Protein AF-A0A846DKB1-F1 (afdb_monomer)

Secondary structure (DSSP, 8-state):
-PPPHHHHHHHTSTTHHHHHHHHHHHHHT-S---HHHHHHHHHHHHHHTT--HHHHHHHHHHHHHSSSSSS-HHHHHHHHHHTTHHHHHHHHHHTT-

pLDD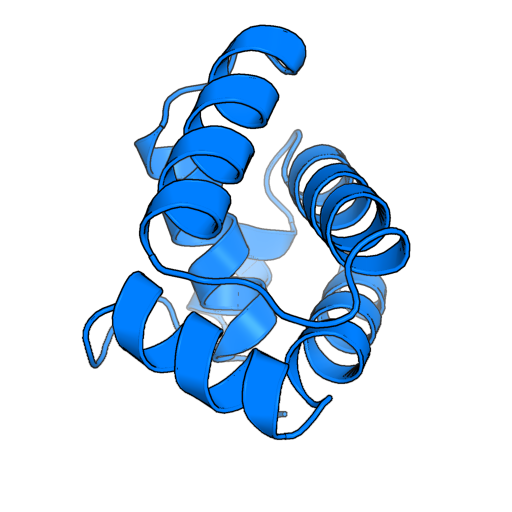T: mean 94.66, std 4.1, range [73.94, 97.75]

Sequence (97 aa):
IKFSDQAIAQLKQDGVSEIIKAIYQAIDNQPRVIEADAKEIIKQITKTQKVKKGLVMRSLRAGLMGELQGPDLIQSWLLLNQKGLDKIRLQQALTQI

Nearest PDB structures (foldseek):
  2cfo-assembly1_A  TM=9.429E-01  e=1.546E-06  Synechococcus elongatus
  7k86-assembly1_A  TM=8.505E-01  e=2.501E-03  Stenotrophomonas maltophilia K279a
  5h4v-assembly6_F  TM=8.691E-01  e=6.299E-03  Xanthomonas oryzae pv. oryzae KACC 10331
  8i9i-assembly1_B  TM=8.593E-01  e=2.272E-02  Escherichia coli
  8i9i-assembly1_A  TM=8.440E-01  e=3.091E-02  Escherichia coli

Solvent-accessible surface area (backbone atoms only — not comparable to full-atom values): 5465 Å² total; per-residue (Å²): 136,73,64,40,74,69,13,44,56,48,41,59,36,90,66,32,61,60,49,53,53,52,51,49,56,60,51,69,81,42,97,71,65,51,74,68,53,55,54,48,53,53,52,51,50,25,60,75,72,71,49,58,59,68,56,54,52,49,37,50,34,17,28,66,63,17,30,82,74,79,77,64,64,65,66,52,46,42,55,27,44,78,68,61,44,38,61,57,30,41,54,57,37,57,74,68,88

Mean predicted aligned error: 2.59 Å

Foldseek 3Di:
DAADPVLLVLLPDPCLLVLLVQLLVLLVPPLADDLVSVVVSLVVSCVVSVHDSVSSQQSLCCQQPSDSDDDDSSVSCRVCSVVVNSNVSSVVSSVSD

Structure (mmCIF, N/CA/C/O backbone):
data_AF-A0A846DKB1-F1
#
_entry.id   AF-A0A846DKB1-F1
#
lo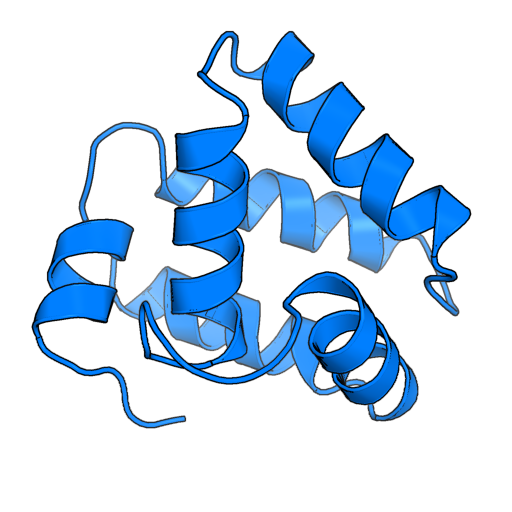op_
_atom_site.group_PDB
_atom_site.id
_atom_site.type_symbol
_atom_site.label_atom_id
_atom_site.label_alt_id
_atom_site.label_comp_id
_atom_site.label_asym_id
_atom_site.label_entity_id
_atom_site.label_seq_id
_atom_site.pdbx_PDB_ins_code
_atom_site.Cartn_x
_atom_site.Cartn_y
_atom_site.Cartn_z
_atom_site.occupancy
_atom_site.B_iso_or_equiv
_atom_site.auth_seq_id
_atom_site.auth_comp_id
_atom_site.auth_asym_id
_atom_site.auth_atom_id
_atom_site.pdbx_PDB_model_num
ATOM 1 N N . ILE A 1 1 ? -2.217 -12.860 4.765 1.00 90.25 1 ILE A N 1
ATOM 2 C CA . ILE A 1 1 ? -1.174 -12.393 5.715 1.00 90.25 1 ILE A CA 1
ATOM 3 C C . ILE A 1 1 ? -1.833 -12.092 7.056 1.00 90.25 1 ILE A C 1
ATOM 5 O O . ILE A 1 1 ? -3.039 -11.877 7.062 1.00 90.25 1 ILE A O 1
ATOM 9 N N . LYS A 1 2 ? -1.091 -12.115 8.170 1.00 94.31 2 LYS A N 1
ATOM 10 C CA . LYS A 1 2 ? -1.605 -11.640 9.464 1.00 94.31 2 LYS A CA 1
ATOM 11 C C . LYS A 1 2 ? -1.383 -10.128 9.548 1.00 94.31 2 LYS A C 1
ATOM 13 O O . LYS A 1 2 ? -0.308 -9.675 9.169 1.00 94.31 2 LYS A O 1
ATOM 18 N N . PHE A 1 3 ? -2.383 -9.385 10.011 1.00 97.12 3 PHE A N 1
ATOM 19 C CA . PHE 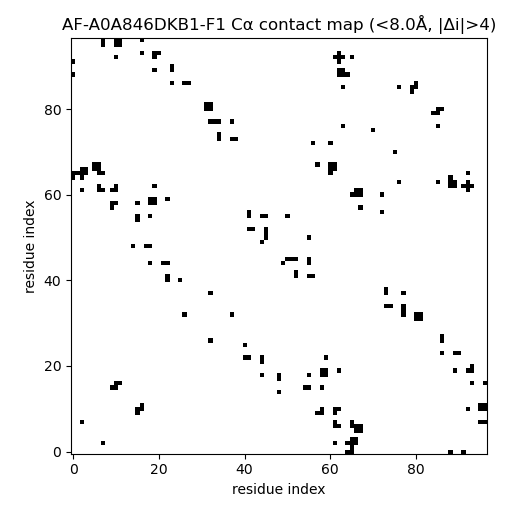A 1 3 ? -2.277 -7.947 10.261 1.00 97.12 3 PHE A CA 1
ATOM 20 C C . PHE A 1 3 ? -2.108 -7.712 11.762 1.00 97.12 3 PHE A C 1
ATOM 22 O O . PHE A 1 3 ? -2.828 -8.324 12.554 1.00 97.12 3 PHE A O 1
ATOM 29 N N . SER A 1 4 ? -1.170 -6.853 12.156 1.00 97.75 4 SER A N 1
ATOM 30 C CA . SER A 1 4 ? -1.115 -6.346 13.526 1.00 97.75 4 SER A CA 1
ATOM 31 C C . SER A 1 4 ? -2.221 -5.336 13.790 1.00 97.75 4 SER A C 1
ATOM 33 O O . SER A 1 4 ? -2.766 -4.724 12.867 1.00 97.75 4 SER A O 1
ATOM 35 N N . ASP A 1 5 ? -2.499 -5.092 15.068 1.00 97.12 5 ASP A N 1
ATOM 36 C CA . ASP A 1 5 ? -3.482 -4.092 15.489 1.00 97.12 5 ASP A CA 1
ATOM 37 C C . ASP A 1 5 ? -3.135 -2.697 14.954 1.00 97.12 5 ASP A C 1
ATOM 39 O O . ASP A 1 5 ? -4.015 -1.947 14.538 1.00 97.12 5 ASP A O 1
ATOM 43 N N . GLN A 1 6 ? -1.842 -2.366 14.874 1.00 97.19 6 GLN A N 1
ATOM 44 C CA . GLN A 1 6 ? -1.377 -1.103 14.298 1.00 97.19 6 GLN A CA 1
ATOM 45 C C . GLN A 1 6 ? -1.638 -1.017 12.790 1.00 97.19 6 GLN A C 1
ATOM 47 O O . GLN A 1 6 ? -2.008 0.047 12.289 1.00 97.19 6 GLN A O 1
ATOM 52 N N . ALA A 1 7 ? -1.459 -2.119 12.057 1.00 97.31 7 ALA A N 1
ATOM 53 C CA . ALA A 1 7 ? -1.775 -2.167 10.636 1.00 97.31 7 ALA A CA 1
ATOM 54 C C . ALA A 1 7 ? -3.286 -2.068 10.395 1.00 97.31 7 ALA A C 1
ATOM 56 O O . ALA A 1 7 ? -3.700 -1.286 9.544 1.00 97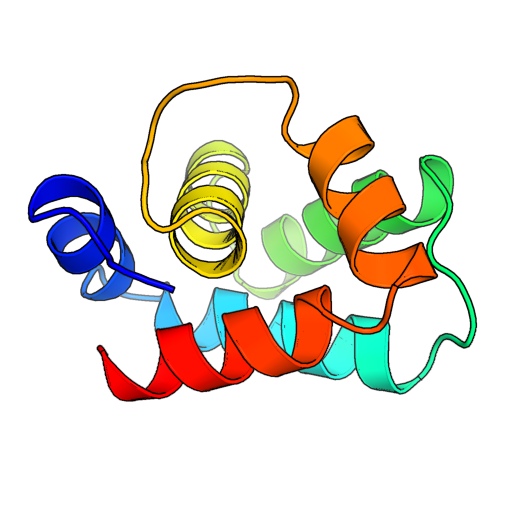.31 7 ALA A O 1
ATOM 57 N N . ILE A 1 8 ? -4.110 -2.776 11.173 1.00 97.31 8 ILE A N 1
ATOM 58 C CA . ILE A 1 8 ? -5.577 -2.675 11.090 1.00 97.31 8 ILE A CA 1
ATOM 59 C C . ILE A 1 8 ? -6.033 -1.248 11.408 1.00 97.31 8 ILE A C 1
ATOM 61 O O . ILE A 1 8 ? -6.824 -0.676 10.662 1.00 97.31 8 ILE A O 1
ATOM 65 N N . ALA A 1 9 ? -5.495 -0.638 12.467 1.00 97.38 9 ALA A N 1
ATOM 66 C CA . ALA A 1 9 ? -5.798 0.745 12.819 1.00 97.38 9 ALA A CA 1
ATOM 67 C C . ALA A 1 9 ? -5.424 1.720 11.692 1.00 97.38 9 ALA A C 1
ATOM 69 O O . ALA A 1 9 ? -6.163 2.664 11.436 1.00 97.38 9 ALA A O 1
ATOM 70 N N . GLN A 1 10 ? -4.309 1.485 10.988 1.00 97.25 10 GLN A N 1
ATOM 71 C CA . GLN A 1 10 ? -3.938 2.269 9.810 1.00 97.25 10 GLN A CA 1
ATOM 72 C C . GLN A 1 10 ? -4.903 2.049 8.641 1.00 97.25 10 GLN A C 1
ATOM 74 O O . GLN A 1 10 ? -5.258 3.018 7.980 1.00 97.25 10 GLN A O 1
ATOM 79 N N . LEU A 1 11 ? -5.304 0.803 8.372 1.00 96.88 11 LEU A N 1
ATOM 80 C CA . LEU A 1 11 ? -6.200 0.452 7.265 1.00 96.88 11 LEU A CA 1
ATOM 81 C C . LEU A 1 11 ? -7.599 1.063 7.424 1.00 96.88 11 LEU A C 1
ATOM 83 O O . LEU A 1 11 ? -8.219 1.417 6.428 1.00 96.88 11 LEU A O 1
ATOM 87 N N . LYS A 1 12 ? -8.051 1.255 8.667 1.00 96.38 12 LYS A N 1
ATOM 88 C CA . LYS A 1 12 ? -9.347 1.860 9.010 1.00 96.38 12 LYS A CA 1
ATOM 89 C C . LYS A 1 12 ? -9.351 3.393 9.062 1.00 96.38 12 LYS A C 1
ATOM 91 O O . LYS A 1 12 ? -10.368 3.975 9.420 1.00 96.38 12 LYS A O 1
ATOM 96 N N . GLN A 1 13 ? -8.235 4.058 8.757 1.00 95.94 13 GLN A N 1
ATOM 97 C CA . GLN A 1 13 ? -8.215 5.523 8.693 1.00 95.94 13 GLN A CA 1
ATOM 98 C C . GLN A 1 13 ? -8.963 6.037 7.461 1.00 95.94 13 GLN A C 1
ATOM 100 O O . GLN A 1 13 ? -8.947 5.414 6.397 1.00 95.94 13 GLN A O 1
ATOM 105 N N . ASP A 1 14 ? -9.543 7.228 7.591 1.00 93.50 14 ASP A N 1
ATOM 106 C CA . ASP A 1 14 ? -10.255 7.886 6.499 1.00 93.50 14 ASP A CA 1
ATOM 107 C C . ASP A 1 14 ? -9.373 8.037 5.251 1.00 93.50 14 ASP A C 1
ATOM 109 O O . ASP A 1 14 ? -8.210 8.454 5.309 1.00 93.50 14 ASP A O 1
ATOM 113 N N . GLY A 1 15 ? -9.935 7.669 4.098 1.00 92.19 15 GLY A N 1
ATOM 114 C CA . GLY A 1 15 ? -9.266 7.713 2.797 1.00 92.19 15 GLY A CA 1
ATOM 115 C C . GLY A 1 15 ? -8.281 6.571 2.528 1.00 92.19 15 GLY A C 1
ATOM 116 O O . GLY A 1 15 ? -7.780 6.463 1.408 1.00 92.19 15 GLY A O 1
ATOM 117 N N . VAL A 1 16 ? -8.003 5.684 3.493 1.00 96.12 16 VAL A N 1
ATOM 118 C CA . VAL A 1 16 ? -7.067 4.566 3.282 1.00 96.12 16 VAL A CA 1
ATOM 119 C C . VAL A 1 16 ? -7.644 3.492 2.366 1.00 96.12 16 VAL A C 1
ATOM 121 O O . VAL A 1 16 ? -6.926 3.021 1.483 1.00 96.12 16 VAL A O 1
ATOM 124 N N . SER A 1 17 ? -8.936 3.172 2.480 1.00 96.00 17 SER A N 1
ATOM 125 C CA . SER A 1 17 ? -9.618 2.292 1.516 1.00 96.00 17 SER A CA 1
ATOM 126 C C . SER A 1 17 ? -9.414 2.780 0.077 1.00 96.00 17 SER A C 1
ATOM 128 O O . SER A 1 17 ? -9.052 2.003 -0.809 1.00 96.00 17 SER A O 1
ATOM 130 N N . GLU A 1 18 ? -9.543 4.086 -0.152 1.00 96.44 18 GLU A N 1
ATOM 131 C CA . GLU A 1 18 ? -9.488 4.677 -1.492 1.00 96.44 18 GLU A CA 1
ATOM 132 C C . GLU A 1 18 ? -8.055 4.687 -2.032 1.00 96.44 18 GLU A C 1
ATOM 134 O O . GLU A 1 18 ? -7.832 4.478 -3.227 1.00 96.44 18 GLU A O 1
ATOM 139 N N . ILE A 1 19 ? -7.069 4.845 -1.146 1.00 97.38 19 ILE A N 1
ATOM 140 C CA . ILE A 1 19 ? -5.652 4.669 -1.471 1.00 97.38 19 ILE A CA 1
ATOM 141 C C . ILE A 1 19 ? -5.370 3.219 -1.881 1.00 97.38 19 ILE A C 1
ATOM 143 O O . ILE A 1 19 ? -4.775 3.001 -2.935 1.00 97.38 19 ILE A O 1
ATOM 147 N N . ILE A 1 20 ? -5.786 2.226 -1.087 1.00 97.12 20 ILE A N 1
ATOM 148 C CA . ILE A 1 20 ? -5.510 0.809 -1.375 1.00 97.12 20 ILE A CA 1
ATOM 149 C C . ILE A 1 20 ? -6.180 0.379 -2.685 1.00 97.12 20 ILE A C 1
ATOM 151 O O . ILE A 1 20 ? -5.528 -0.259 -3.512 1.00 97.12 20 ILE A O 1
ATOM 155 N N . LYS A 1 21 ? -7.435 0.786 -2.921 1.00 96.38 21 LYS A N 1
ATOM 156 C CA . LYS A 1 21 ? -8.144 0.540 -4.189 1.00 96.38 21 LYS A CA 1
ATOM 157 C C . LYS A 1 21 ? -7.414 1.164 -5.378 1.00 96.38 21 LYS A C 1
ATOM 159 O O . LYS A 1 21 ? -7.226 0.491 -6.388 1.00 96.38 21 LYS A O 1
ATOM 164 N N . ALA A 1 22 ? -6.957 2.411 -5.252 1.00 96.00 22 ALA A N 1
ATOM 165 C CA . ALA A 1 22 ? -6.228 3.087 -6.323 1.00 96.00 22 ALA A CA 1
ATOM 166 C C . ALA A 1 22 ? -4.892 2.395 -6.645 1.00 96.00 22 ALA A C 1
ATOM 168 O O . ALA A 1 22 ? -4.543 2.252 -7.815 1.00 96.00 22 ALA A O 1
ATOM 169 N N . ILE A 1 23 ? -4.160 1.921 -5.629 1.00 95.44 23 ILE A N 1
ATOM 170 C CA . ILE A 1 23 ? -2.916 1.165 -5.844 1.00 95.44 23 ILE A CA 1
ATOM 171 C C . ILE A 1 23 ? -3.221 -0.172 -6.521 1.00 95.44 23 ILE A C 1
ATOM 173 O O . ILE A 1 23 ? -2.554 -0.513 -7.493 1.00 95.44 23 ILE A O 1
ATOM 177 N N . TYR A 1 24 ? -4.239 -0.896 -6.043 1.00 94.62 24 TYR A N 1
ATOM 178 C CA . TYR A 1 24 ? -4.675 -2.164 -6.629 1.00 94.62 24 TYR A CA 1
ATOM 179 C C . TYR A 1 24 ? -5.014 -2.012 -8.120 1.00 94.62 24 TYR A C 1
ATOM 181 O O . TYR A 1 24 ? -4.538 -2.786 -8.943 1.00 94.62 24 TYR A O 1
ATOM 189 N N . GLN A 1 25 ? -5.764 -0.971 -8.488 1.00 93.31 25 GLN A N 1
ATOM 190 C CA . GLN A 1 25 ? -6.094 -0.677 -9.886 1.00 93.31 25 GLN A CA 1
ATOM 191 C C . GLN A 1 25 ? -4.866 -0.279 -10.717 1.00 93.31 25 GLN A C 1
ATOM 193 O O . GLN A 1 25 ? -4.755 -0.668 -11.879 1.00 93.31 25 GLN A O 1
ATOM 198 N N . ALA A 1 26 ? -3.928 0.477 -10.138 1.00 92.12 26 ALA A N 1
ATOM 199 C CA . ALA A 1 26 ? -2.712 0.890 -10.835 1.00 92.12 26 ALA A CA 1
ATOM 200 C C . ALA A 1 26 ? -1.819 -0.306 -11.205 1.00 92.12 26 ALA A C 1
ATOM 202 O O . ALA A 1 26 ? -1.289 -0.350 -12.314 1.00 92.12 26 ALA A O 1
ATOM 203 N N . ILE A 1 27 ? -1.690 -1.289 -10.307 1.00 90.12 27 ILE A N 1
ATOM 204 C CA . ILE A 1 27 ? -0.922 -2.514 -10.580 1.00 90.12 27 ILE A CA 1
ATOM 205 C C . ILE A 1 27 ? -1.689 -3.525 -11.427 1.00 90.12 27 ILE A C 1
ATOM 207 O O . ILE A 1 27 ? -1.072 -4.421 -11.998 1.00 90.12 27 ILE A O 1
ATOM 211 N N . ASP A 1 28 ? -3.020 -3.426 -11.512 1.00 83.88 28 ASP A N 1
ATOM 212 C CA . ASP A 1 28 ? -3.789 -4.394 -12.291 1.00 83.88 28 ASP A CA 1
ATOM 213 C C . ASP A 1 28 ? -3.446 -4.332 -13.781 1.00 83.88 28 ASP A C 1
ATOM 215 O O . ASP A 1 28 ? -3.310 -5.360 -14.441 1.00 83.88 28 ASP A O 1
ATOM 219 N N . ASN A 1 29 ? -3.152 -3.120 -14.249 1.00 77.06 29 ASN A N 1
ATOM 220 C CA . ASN A 1 29 ? -2.807 -2.807 -15.630 1.00 77.06 29 ASN A CA 1
ATOM 221 C C . ASN A 1 29 ? -1.315 -2.984 -15.968 1.00 77.06 29 ASN A C 1
ATOM 223 O O . ASN A 1 29 ? -0.906 -2.645 -17.078 1.00 77.06 29 ASN A O 1
ATOM 227 N N . GLN A 1 30 ? -0.482 -3.468 -15.037 1.00 76.81 30 GLN A N 1
ATOM 228 C CA . GLN A 1 30 ? 0.967 -3.570 -15.237 1.00 76.81 30 GLN A CA 1
ATOM 229 C C . GLN A 1 30 ? 1.476 -5.002 -15.004 1.00 76.81 30 GLN A C 1
ATOM 231 O O . GLN A 1 30 ? 1.316 -5.536 -13.906 1.00 76.81 30 GLN A O 1
ATOM 236 N N . PRO A 1 31 ? 2.142 -5.632 -15.994 1.00 73.94 31 PRO A N 1
ATOM 237 C CA . PRO A 1 31 ? 2.668 -6.991 -15.845 1.00 73.94 31 PRO A CA 1
ATOM 238 C C . PRO A 1 31 ? 3.849 -7.069 -14.868 1.00 73.94 31 PRO A C 1
ATOM 240 O O . PRO A 1 31 ? 4.115 -8.129 -14.306 1.00 73.94 31 PRO A O 1
ATOM 243 N N . ARG A 1 32 ? 4.568 -5.959 -14.667 1.00 88.12 32 ARG A N 1
ATOM 244 C CA . ARG A 1 32 ? 5.673 -5.846 -13.716 1.00 88.12 32 ARG A CA 1
ATOM 245 C C . ARG A 1 32 ? 5.809 -4.402 -13.258 1.00 88.12 32 ARG A C 1
ATOM 247 O O . ARG A 1 32 ? 5.845 -3.507 -14.091 1.00 88.12 32 ARG A O 1
ATOM 254 N N . VAL A 1 33 ? 5.953 -4.213 -11.955 1.00 91.19 33 VAL A N 1
ATOM 255 C CA . VAL A 1 33 ? 6.265 -2.925 -11.334 1.00 91.19 33 VAL A CA 1
ATOM 256 C C . VAL A 1 33 ? 7.776 -2.857 -11.129 1.00 91.19 33 VAL A C 1
ATOM 258 O O . VAL A 1 33 ? 8.351 -3.733 -10.474 1.00 91.19 33 VAL A O 1
ATOM 261 N N . ILE A 1 34 ? 8.434 -1.837 -11.685 1.00 94.31 34 ILE A N 1
ATOM 262 C CA . ILE A 1 34 ? 9.814 -1.468 -11.332 1.00 94.31 34 ILE A CA 1
ATOM 263 C C . ILE A 1 34 ? 9.830 -0.293 -10.346 1.00 94.31 34 ILE A C 1
ATOM 265 O O . ILE A 1 34 ? 8.807 0.320 -10.048 1.00 94.31 34 ILE A O 1
ATOM 269 N N . GLU A 1 35 ? 11.004 0.038 -9.805 1.00 95.25 35 GLU A N 1
ATOM 270 C CA . GLU A 1 35 ? 11.138 1.095 -8.793 1.00 95.25 35 GLU A CA 1
ATOM 271 C C . GLU A 1 35 ? 10.588 2.454 -9.262 1.00 95.25 35 GLU A C 1
ATOM 273 O O . GLU A 1 35 ? 9.970 3.178 -8.477 1.00 95.25 35 GLU A O 1
ATOM 278 N N . ALA A 1 36 ? 10.796 2.792 -10.538 1.00 95.12 36 ALA A N 1
ATOM 279 C CA . ALA A 1 36 ? 10.265 4.014 -11.132 1.00 95.12 36 ALA A CA 1
ATOM 280 C C . ALA A 1 36 ? 8.727 4.027 -11.116 1.00 95.12 36 ALA A C 1
ATOM 282 O O . ALA A 1 36 ? 8.138 5.016 -10.674 1.00 95.12 36 ALA A O 1
ATOM 283 N N . ASP A 1 37 ? 8.094 2.914 -11.494 1.00 94.00 37 ASP A N 1
ATOM 284 C CA . ASP A 1 37 ? 6.635 2.771 -11.492 1.00 94.00 37 ASP A CA 1
ATOM 285 C C . ASP A 1 37 ? 6.084 2.884 -10.075 1.00 94.00 37 ASP A C 1
ATOM 287 O O . ASP A 1 37 ? 5.174 3.666 -9.827 1.00 94.00 37 ASP A O 1
ATOM 291 N N . ALA A 1 38 ? 6.683 2.177 -9.112 1.00 95.31 38 ALA A N 1
ATOM 292 C CA . ALA A 1 38 ? 6.264 2.227 -7.714 1.00 95.31 38 ALA A CA 1
ATOM 293 C C . ALA A 1 38 ? 6.279 3.666 -7.165 1.00 95.31 38 ALA A C 1
ATOM 295 O O . ALA A 1 38 ? 5.324 4.114 -6.520 1.00 95.31 38 ALA A O 1
ATOM 296 N N . LYS A 1 39 ? 7.350 4.421 -7.446 1.00 96.00 39 LYS A N 1
ATOM 297 C CA . LYS A 1 39 ? 7.473 5.829 -7.039 1.00 96.00 39 LYS A CA 1
ATOM 298 C C . LYS A 1 39 ? 6.445 6.717 -7.736 1.00 96.00 39 LYS A C 1
ATOM 300 O O . LYS A 1 39 ? 5.871 7.592 -7.080 1.00 96.00 39 LYS A O 1
ATOM 305 N N . GLU A 1 40 ? 6.208 6.504 -9.027 1.00 95.88 40 GLU A N 1
ATOM 306 C CA . GLU A 1 40 ? 5.240 7.289 -9.788 1.00 95.88 40 GLU A CA 1
ATOM 307 C C . GLU A 1 40 ? 3.801 6.979 -9.357 1.00 95.88 40 GLU A C 1
ATOM 309 O O . GLU A 1 40 ? 3.046 7.915 -9.114 1.00 95.88 40 GLU A O 1
ATOM 314 N N . ILE A 1 41 ? 3.442 5.713 -9.123 1.00 95.50 41 ILE A N 1
ATOM 315 C CA . ILE A 1 41 ? 2.131 5.304 -8.592 1.00 95.50 41 ILE A CA 1
ATOM 316 C C . ILE A 1 41 ? 1.861 6.002 -7.256 1.00 95.50 41 ILE A C 1
ATOM 318 O O . ILE A 1 41 ? 0.826 6.649 -7.087 1.00 95.50 41 ILE A O 1
ATOM 322 N N . ILE A 1 42 ? 2.815 5.950 -6.318 1.00 96.62 42 ILE A N 1
ATOM 323 C CA . ILE A 1 42 ? 2.680 6.620 -5.016 1.00 96.62 42 ILE A CA 1
ATOM 324 C C . ILE A 1 42 ? 2.468 8.125 -5.204 1.00 96.62 42 ILE A C 1
ATOM 326 O O . ILE A 1 42 ? 1.607 8.720 -4.552 1.00 96.62 42 ILE A O 1
ATOM 330 N N . LYS A 1 43 ? 3.239 8.756 -6.092 1.00 97.00 43 LYS A N 1
ATOM 331 C CA . LYS A 1 43 ? 3.156 10.193 -6.374 1.00 97.00 43 LYS A CA 1
ATOM 332 C C . LYS A 1 43 ? 1.821 10.580 -7.012 1.00 97.00 43 LYS A C 1
ATOM 334 O O . LYS A 1 43 ? 1.228 11.567 -6.578 1.00 97.00 43 LYS A O 1
ATOM 339 N N . GLN A 1 44 ? 1.343 9.821 -7.993 1.00 96.12 44 GLN A N 1
ATOM 340 C CA . GLN A 1 44 ? 0.063 10.059 -8.658 1.00 96.12 44 GLN A CA 1
ATOM 341 C C . GLN A 1 44 ? -1.092 9.930 -7.670 1.00 96.12 44 GLN A C 1
ATOM 343 O O . GLN A 1 44 ? -1.876 10.861 -7.530 1.00 96.12 44 GLN A O 1
ATOM 348 N N . ILE A 1 45 ? -1.133 8.856 -6.881 1.00 96.00 45 ILE A N 1
ATOM 349 C CA . ILE A 1 45 ? -2.198 8.644 -5.891 1.00 96.00 45 ILE A CA 1
ATOM 350 C C . ILE A 1 45 ? -2.175 9.723 -4.808 1.00 96.00 45 ILE A C 1
ATOM 352 O O . ILE A 1 45 ? -3.228 10.238 -4.442 1.00 96.00 45 ILE A O 1
ATOM 356 N N . THR A 1 46 ? -0.986 10.134 -4.351 1.00 96.31 46 THR A N 1
ATOM 357 C CA . THR A 1 46 ? -0.835 11.258 -3.408 1.00 96.31 46 THR A CA 1
ATOM 358 C C . THR A 1 46 ? -1.498 12.530 -3.951 1.00 96.31 46 THR A C 1
ATOM 360 O O . THR A 1 46 ? -2.211 13.212 -3.217 1.00 96.31 46 THR A O 1
ATOM 363 N N . LYS A 1 47 ? -1.298 12.839 -5.240 1.00 96.12 47 LYS A N 1
ATOM 364 C CA . LYS A 1 47 ? -1.895 14.013 -5.895 1.00 96.12 47 LYS A CA 1
ATOM 365 C C . LYS A 1 47 ? -3.399 13.857 -6.108 1.00 96.12 47 LYS A C 1
ATOM 367 O O . LYS A 1 47 ? -4.149 14.750 -5.725 1.00 96.12 47 LYS A O 1
ATOM 372 N N . THR A 1 48 ? -3.832 12.739 -6.687 1.00 94.56 48 THR A N 1
ATOM 373 C CA . THR A 1 48 ? -5.236 12.485 -7.043 1.00 94.56 48 THR A CA 1
ATOM 374 C C . THR A 1 48 ? -6.131 12.451 -5.812 1.00 94.56 48 THR A C 1
ATOM 376 O O . THR A 1 48 ? -7.173 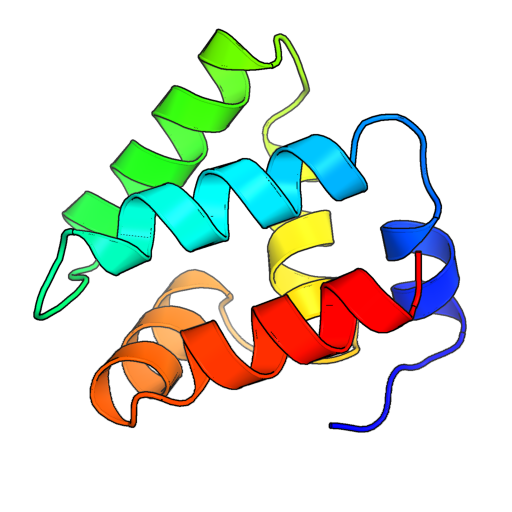13.098 -5.800 1.00 94.56 48 THR A O 1
ATOM 379 N N . GLN A 1 49 ? -5.692 11.773 -4.748 1.00 93.19 49 GLN A N 1
ATOM 380 C CA . GLN A 1 49 ? -6.438 11.690 -3.490 1.00 93.19 49 GLN A CA 1
ATOM 381 C C . GLN A 1 49 ? -6.245 12.929 -2.599 1.00 93.19 49 GLN A C 1
ATOM 383 O O . GLN A 1 49 ? -6.879 13.036 -1.556 1.00 93.19 49 GLN A O 1
ATOM 388 N N . LYS A 1 50 ? -5.374 13.875 -2.987 1.00 95.12 50 LYS A N 1
ATOM 389 C CA . LYS A 1 50 ? -5.043 15.089 -2.215 1.00 95.12 50 LYS A CA 1
ATOM 390 C C . LYS A 1 50 ? -4.626 14.791 -0.765 1.00 95.12 50 LYS A C 1
ATOM 392 O O . LYS A 1 50 ? -4.948 15.537 0.157 1.00 95.12 50 LYS A O 1
ATOM 397 N N . VAL A 1 51 ? -3.877 13.707 -0.564 1.00 95.19 51 VAL A N 1
ATOM 398 C CA . VAL A 1 51 ? -3.403 13.256 0.755 1.00 95.19 51 VAL A CA 1
ATOM 399 C C . VAL A 1 51 ? -1.896 13.449 0.910 1.00 95.19 51 VAL A C 1
ATOM 401 O O . VAL A 1 51 ? -1.173 13.720 -0.045 1.00 95.19 51 VAL A O 1
ATOM 404 N N . LYS A 1 52 ? -1.377 13.278 2.130 1.00 96.31 52 LYS A N 1
ATOM 405 C CA . LYS A 1 52 ? 0.072 13.292 2.379 1.00 96.31 52 LYS A CA 1
ATOM 406 C C . LYS A 1 52 ? 0.722 12.000 1.873 1.00 96.31 52 LYS A C 1
ATOM 408 O O . LYS A 1 52 ? 0.223 10.909 2.140 1.00 96.31 52 LYS A O 1
ATOM 413 N N . LYS A 1 53 ? 1.919 12.104 1.280 1.00 95.44 53 LYS A N 1
ATOM 414 C CA . LYS A 1 53 ? 2.719 10.943 0.832 1.00 95.44 53 LYS A CA 1
ATOM 415 C C . LYS A 1 53 ? 2.931 9.904 1.943 1.00 95.44 53 LYS A C 1
ATOM 417 O O . LYS A 1 53 ? 2.863 8.706 1.692 1.00 95.44 53 LYS A O 1
ATOM 422 N N . GLY A 1 54 ? 3.149 10.362 3.178 1.00 96.19 54 GLY A N 1
ATOM 423 C CA . GLY A 1 54 ? 3.313 9.480 4.336 1.00 96.19 54 GLY A CA 1
ATOM 424 C C . GLY A 1 54 ? 2.085 8.608 4.621 1.00 96.19 54 GLY A C 1
ATOM 425 O O . GLY A 1 54 ? 2.254 7.453 5.001 1.00 96.19 54 GLY A O 1
ATOM 426 N N . LEU A 1 55 ? 0.868 9.114 4.376 1.00 96.44 55 LEU A N 1
ATOM 427 C CA . LEU A 1 55 ? -0.363 8.331 4.519 1.00 96.44 55 LEU A CA 1
ATOM 428 C C . LEU A 1 55 ? -0.415 7.221 3.467 1.00 96.44 55 LEU A C 1
ATOM 430 O O . LEU A 1 55 ? -0.652 6.068 3.814 1.00 96.44 55 LEU A O 1
ATOM 434 N N . VAL A 1 56 ? -0.105 7.544 2.206 1.00 97.50 56 VAL A N 1
ATOM 435 C CA . VAL A 1 56 ? -0.060 6.563 1.108 1.00 97.50 56 VAL A CA 1
ATOM 436 C C . VAL A 1 56 ? 0.949 5.458 1.402 1.00 97.50 56 VAL A C 1
ATOM 438 O O . VAL A 1 56 ? 0.616 4.279 1.326 1.00 97.50 56 VAL A O 1
ATOM 441 N N . MET A 1 57 ? 2.169 5.823 1.803 1.00 96.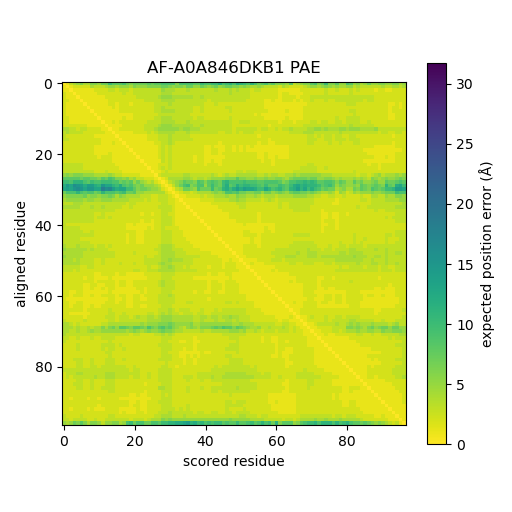88 57 MET A N 1
ATOM 442 C CA . MET A 1 57 ? 3.227 4.851 2.088 1.00 96.88 57 MET A CA 1
ATOM 443 C C . MET A 1 57 ? 2.896 3.959 3.290 1.00 96.88 57 MET A C 1
ATOM 445 O O . MET A 1 57 ? 3.093 2.749 3.217 1.00 96.88 57 MET A O 1
ATOM 449 N N . ARG A 1 58 ? 2.372 4.525 4.385 1.00 97.38 58 ARG A N 1
ATOM 450 C CA . ARG A 1 58 ? 1.970 3.740 5.564 1.00 97.38 58 ARG A CA 1
ATOM 451 C C . ARG A 1 58 ? 0.804 2.806 5.261 1.00 97.38 58 ARG A C 1
ATOM 453 O O . ARG A 1 58 ? 0.829 1.663 5.699 1.00 97.38 58 ARG A O 1
ATOM 460 N N . SER A 1 59 ? -0.168 3.277 4.487 1.00 97.31 59 SER A N 1
ATOM 461 C CA . SER A 1 59 ? -1.308 2.475 4.036 1.00 97.31 59 SER A CA 1
ATOM 462 C C . SER A 1 59 ? -0.851 1.306 3.175 1.00 97.31 59 SER A C 1
ATOM 464 O O . SER A 1 59 ? -1.166 0.158 3.471 1.00 97.31 59 SER A O 1
ATOM 466 N N . LEU A 1 60 ? -0.023 1.583 2.164 1.00 97.50 60 LEU A N 1
ATOM 467 C CA . LEU A 1 60 ? 0.555 0.560 1.300 1.00 97.50 60 LEU A CA 1
ATOM 468 C C . LEU A 1 60 ? 1.358 -0.468 2.103 1.00 97.50 60 LEU A C 1
ATOM 470 O O . LEU A 1 60 ? 1.234 -1.669 1.876 1.00 97.50 60 LEU A O 1
ATOM 474 N N . ARG A 1 61 ? 2.151 -0.009 3.075 1.00 97.62 61 ARG A N 1
ATOM 475 C CA . ARG A 1 61 ? 2.912 -0.890 3.961 1.00 97.62 61 ARG A CA 1
ATOM 476 C C . ARG A 1 61 ? 2.000 -1.797 4.784 1.00 97.62 61 ARG A C 1
ATOM 478 O O . ARG A 1 61 ? 2.199 -3.009 4.767 1.00 97.62 61 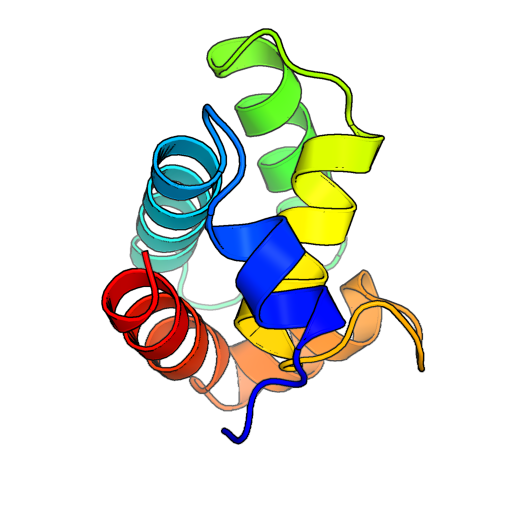ARG A O 1
ATOM 485 N N . ALA A 1 62 ? 0.985 -1.229 5.435 1.00 97.75 62 ALA A N 1
ATOM 486 C CA . ALA A 1 62 ? -0.002 -1.995 6.186 1.00 97.75 62 ALA A CA 1
ATOM 487 C C . ALA A 1 62 ? -0.682 -3.042 5.291 1.00 97.75 62 ALA A C 1
ATOM 489 O O . ALA A 1 62 ? -0.782 -4.201 5.680 1.00 97.75 62 ALA A O 1
ATOM 490 N N . GLY A 1 63 ? -1.058 -2.669 4.064 1.00 97.19 63 GLY A N 1
ATOM 491 C CA . GLY A 1 63 ? -1.711 -3.573 3.119 1.00 97.19 63 GLY A CA 1
ATOM 492 C C . GLY A 1 63 ? -0.812 -4.692 2.580 1.00 97.19 63 GLY A C 1
ATOM 493 O O . GLY A 1 63 ? -1.254 -5.830 2.451 1.00 97.19 63 GLY A O 1
ATOM 494 N N . LEU A 1 64 ? 0.461 -4.409 2.292 1.00 97.06 64 LEU A N 1
ATOM 495 C CA . LEU A 1 64 ? 1.394 -5.399 1.735 1.00 97.06 64 LEU A CA 1
ATOM 496 C C . LEU A 1 64 ? 2.077 -6.267 2.790 1.00 97.06 64 LEU A C 1
ATOM 498 O O . LEU A 1 64 ? 2.468 -7.397 2.493 1.00 97.06 64 LEU A O 1
ATOM 502 N N . MET A 1 65 ? 2.298 -5.744 3.991 1.00 96.56 65 MET A N 1
ATOM 503 C CA . MET A 1 65 ? 3.107 -6.411 5.016 1.00 96.56 65 MET A CA 1
ATOM 504 C C . MET A 1 65 ? 2.303 -6.829 6.238 1.00 96.56 65 MET A C 1
ATOM 506 O O . MET A 1 65 ? 2.768 -7.691 6.975 1.00 96.56 65 MET A O 1
ATOM 510 N N . GLY A 1 66 ? 1.124 -6.247 6.456 1.00 97.00 66 GLY A N 1
ATOM 511 C CA . GLY A 1 66 ? 0.378 -6.438 7.695 1.00 97.00 66 GLY A CA 1
ATOM 512 C C . GLY A 1 66 ? 1.007 -5.739 8.899 1.00 97.00 66 GLY A C 1
ATOM 513 O O . GLY A 1 66 ? 0.589 -5.994 10.020 1.00 97.00 66 GLY A O 1
ATOM 514 N N . GLU A 1 67 ? 1.988 -4.859 8.675 1.00 96.50 67 GLU A N 1
ATOM 515 C CA . GLU A 1 67 ? 2.758 -4.163 9.708 1.00 96.50 67 GLU A CA 1
ATOM 516 C C . GLU A 1 67 ? 3.110 -2.734 9.279 1.00 96.50 67 GLU A C 1
ATOM 518 O O . GLU A 1 67 ? 3.209 -2.433 8.087 1.00 96.50 67 GLU A O 1
ATOM 523 N N . LEU A 1 68 ? 3.363 -1.848 10.249 1.00 94.94 68 LEU A N 1
ATOM 524 C CA . LEU A 1 68 ? 3.829 -0.475 9.987 1.00 94.94 68 LEU A CA 1
ATOM 525 C C . LEU A 1 68 ? 5.355 -0.323 9.998 1.00 94.94 68 LEU A C 1
ATOM 527 O O . LEU A 1 68 ? 5.866 0.729 9.617 1.00 94.94 68 LEU A O 1
ATOM 531 N N . GLN A 1 69 ? 6.081 -1.367 10.393 1.00 92.69 69 GLN A N 1
ATOM 532 C CA . GLN A 1 69 ? 7.541 -1.375 10.508 1.00 92.69 69 GLN A CA 1
ATOM 533 C C . GLN A 1 69 ? 8.162 -2.524 9.706 1.00 92.69 69 GLN A C 1
ATOM 535 O O . GLN A 1 69 ? 7.448 -3.361 9.148 1.00 92.69 69 GLN A O 1
ATOM 540 N N . GLY A 1 70 ? 9.491 -2.525 9.569 1.00 89.31 70 GLY A N 1
ATOM 541 C CA . GLY A 1 70 ? 10.264 -3.559 8.867 1.00 89.31 70 GLY A CA 1
ATOM 542 C C . GLY A 1 70 ? 11.088 -3.024 7.679 1.00 89.31 70 GLY A C 1
ATOM 543 O O . GLY A 1 70 ? 11.460 -1.851 7.680 1.00 89.31 70 GLY A O 1
ATOM 544 N N . PRO A 1 71 ? 11.338 -3.845 6.641 1.00 92.56 71 PRO A N 1
ATOM 545 C CA . PRO A 1 71 ? 12.269 -3.519 5.557 1.00 92.56 71 PRO A CA 1
ATOM 546 C C . PRO A 1 71 ? 11.760 -2.401 4.638 1.00 92.56 71 PRO A C 1
ATOM 548 O O . PRO A 1 71 ? 10.612 -1.952 4.755 1.00 92.56 71 PRO A O 1
ATOM 551 N N . ASP A 1 72 ? 12.611 -1.969 3.703 1.00 96.81 72 ASP A N 1
ATOM 552 C CA . ASP A 1 72 ? 12.267 -0.953 2.707 1.00 96.81 72 ASP A CA 1
ATOM 553 C C . ASP A 1 72 ? 10.973 -1.310 1.957 1.00 96.81 72 ASP A C 1
ATOM 555 O O . ASP A 1 72 ? 10.799 -2.428 1.460 1.00 96.81 72 ASP A O 1
ATOM 559 N N . LEU A 1 73 ? 10.046 -0.350 1.906 1.00 96.56 73 LEU A N 1
ATOM 560 C CA . LEU A 1 73 ? 8.709 -0.558 1.353 1.00 96.56 73 LEU A CA 1
ATOM 561 C C . LEU A 1 73 ? 8.758 -0.835 -0.149 1.00 96.56 73 LEU A C 1
ATOM 563 O O . LEU A 1 73 ? 8.049 -1.722 -0.621 1.00 96.56 73 LEU A O 1
ATOM 567 N N . ILE A 1 74 ? 9.571 -0.079 -0.889 1.00 96.44 74 ILE A N 1
ATOM 568 C CA . ILE A 1 74 ? 9.608 -0.173 -2.346 1.00 96.44 74 ILE A CA 1
ATOM 569 C C . ILE A 1 74 ? 10.229 -1.504 -2.742 1.00 96.44 74 ILE A C 1
ATOM 571 O O . ILE A 1 74 ? 9.581 -2.273 -3.440 1.00 96.44 74 ILE A O 1
ATOM 575 N N . GLN A 1 75 ? 11.407 -1.840 -2.219 1.00 96.75 75 GLN A N 1
ATOM 576 C CA . GLN A 1 75 ? 12.069 -3.113 -2.518 1.00 96.75 75 GLN A CA 1
ATOM 577 C C . GLN A 1 75 ? 11.190 -4.315 -2.163 1.00 96.75 75 GLN A C 1
ATOM 579 O O . GLN A 1 75 ? 11.061 -5.258 -2.946 1.00 96.75 75 GLN A O 1
ATOM 584 N N . SER A 1 76 ? 10.514 -4.260 -1.014 1.00 96.44 76 SER A N 1
ATOM 585 C CA . SER A 1 76 ? 9.586 -5.320 -0.623 1.00 96.44 76 SER A CA 1
ATOM 586 C C . SER A 1 76 ? 8.387 -5.421 -1.561 1.00 96.44 76 SER A C 1
ATOM 588 O O . SER A 1 76 ? 7.968 -6.526 -1.895 1.00 96.44 76 SER A O 1
ATOM 590 N N . TRP A 1 77 ? 7.836 -4.291 -2.010 1.00 96.31 77 TRP A N 1
ATOM 591 C CA . TRP A 1 77 ? 6.745 -4.285 -2.979 1.00 96.31 77 TRP A CA 1
ATOM 592 C C . TRP A 1 77 ? 7.185 -4.866 -4.324 1.00 96.31 77 TRP A C 1
ATOM 594 O O . TRP A 1 77 ? 6.499 -5.745 -4.837 1.00 96.31 77 TRP A O 1
ATOM 604 N N . LEU A 1 78 ? 8.355 -4.481 -4.846 1.00 95.81 78 LEU A N 1
ATOM 605 C CA . LEU A 1 78 ? 8.898 -5.044 -6.090 1.00 95.81 78 LEU A CA 1
ATOM 606 C C . LEU A 1 78 ? 9.028 -6.571 -6.008 1.00 95.81 78 LEU A C 1
ATOM 608 O O . LEU A 1 78 ? 8.662 -7.275 -6.947 1.00 95.81 78 LEU A O 1
ATOM 612 N N . LEU A 1 79 ? 9.495 -7.097 -4.871 1.00 95.69 79 LEU A N 1
ATOM 613 C CA . LEU A 1 79 ? 9.596 -8.540 -4.648 1.00 95.69 79 LEU A CA 1
ATOM 614 C C . LEU A 1 79 ? 8.221 -9.221 -4.584 1.00 95.69 79 LEU A C 1
ATOM 616 O O . LEU A 1 79 ? 8.057 -10.332 -5.087 1.00 95.69 79 LEU A O 1
ATOM 620 N N . LEU A 1 80 ? 7.231 -8.583 -3.955 1.00 95.25 80 LEU A N 1
ATOM 621 C CA . LEU A 1 80 ? 5.867 -9.110 -3.884 1.00 95.25 80 LEU A CA 1
ATOM 622 C C . LEU A 1 80 ? 5.183 -9.099 -5.250 1.00 95.25 80 LEU A C 1
ATOM 624 O O . LEU A 1 80 ? 4.537 -10.085 -5.594 1.00 95.25 80 LEU A O 1
ATOM 628 N N . ASN A 1 81 ? 5.372 -8.034 -6.028 1.00 95.19 81 ASN A N 1
ATOM 629 C CA . ASN A 1 81 ? 4.850 -7.911 -7.383 1.00 95.19 81 ASN A CA 1
ATOM 630 C C . ASN A 1 81 ? 5.440 -8.974 -8.316 1.00 95.19 81 ASN A C 1
ATOM 632 O O . ASN A 1 81 ? 4.694 -9.661 -9.005 1.00 95.19 81 ASN A O 1
ATOM 636 N N . GLN A 1 82 ? 6.756 -9.213 -8.251 1.00 93.06 82 GLN A N 1
ATOM 637 C CA . GLN A 1 82 ? 7.407 -10.296 -9.007 1.00 93.06 82 GLN A CA 1
ATOM 638 C C . GLN A 1 82 ? 6.832 -11.683 -8.692 1.00 93.06 82 GLN A C 1
ATOM 640 O O . GLN A 1 82 ? 6.869 -12.573 -9.536 1.00 93.06 82 GLN A O 1
ATOM 645 N N . LYS A 1 83 ? 6.301 -11.872 -7.480 1.00 93.31 83 LYS A N 1
ATOM 646 C CA . LYS A 1 83 ? 5.651 -13.115 -7.043 1.00 93.31 83 LYS A CA 1
ATOM 647 C C . LYS A 1 83 ? 4.131 -13.113 -7.258 1.00 93.31 83 LYS A C 1
ATOM 649 O O . LYS A 1 83 ? 3.480 -14.073 -6.860 1.00 93.31 83 LYS A O 1
ATOM 654 N N . GLY A 1 84 ? 3.553 -12.036 -7.799 1.00 91.75 84 GLY A N 1
ATOM 655 C CA . GLY A 1 84 ? 2.102 -11.845 -7.920 1.00 91.75 84 GLY A CA 1
ATOM 656 C C . GLY A 1 84 ? 1.357 -11.781 -6.578 1.00 91.75 84 GLY A C 1
ATOM 657 O O . GLY A 1 84 ? 0.143 -11.964 -6.526 1.00 91.75 84 GLY A O 1
ATOM 658 N N . LEU A 1 85 ? 2.072 -11.564 -5.470 1.00 94.75 85 LEU A N 1
ATOM 659 C CA . LEU A 1 85 ? 1.507 -11.582 -4.118 1.00 94.75 85 LEU A CA 1
ATOM 660 C C . LEU A 1 85 ? 0.978 -10.218 -3.679 1.00 94.75 85 LEU A C 1
ATOM 662 O O . LEU A 1 85 ? 0.175 -10.154 -2.752 1.00 94.75 85 LEU A O 1
ATOM 666 N N . ASP A 1 86 ? 1.443 -9.133 -4.289 1.00 95.56 86 ASP A N 1
ATOM 667 C CA . ASP A 1 86 ? 1.018 -7.777 -3.946 1.00 95.56 86 ASP A CA 1
ATOM 668 C C . ASP A 1 86 ? -0.487 -7.581 -4.166 1.00 95.56 86 ASP A C 1
ATOM 670 O O . ASP A 1 86 ? -1.171 -7.155 -3.237 1.00 95.56 86 ASP A O 1
ATOM 674 N N . LYS A 1 87 ? -1.029 -8.001 -5.317 1.00 93.56 87 LYS A N 1
ATOM 675 C CA . LYS A 1 87 ? -2.476 -7.964 -5.603 1.00 93.56 87 LYS A CA 1
ATOM 676 C C . LYS A 1 87 ? -3.285 -8.725 -4.554 1.00 93.56 87 LYS A C 1
ATOM 678 O O . LYS A 1 87 ? -4.211 -8.170 -3.967 1.00 93.56 87 LYS A O 1
ATOM 683 N N . ILE A 1 88 ? -2.887 -9.967 -4.263 1.00 95.19 88 ILE A N 1
ATOM 684 C CA . ILE A 1 88 ? -3.565 -10.831 -3.283 1.00 95.19 88 ILE A CA 1
ATOM 685 C C . ILE A 1 88 ? -3.565 -10.175 -1.897 1.00 95.19 88 ILE A C 1
ATOM 687 O O . ILE A 1 88 ? -4.576 -10.181 -1.197 1.00 95.19 88 ILE A O 1
ATOM 691 N N . ARG A 1 89 ? -2.436 -9.590 -1.487 1.00 96.94 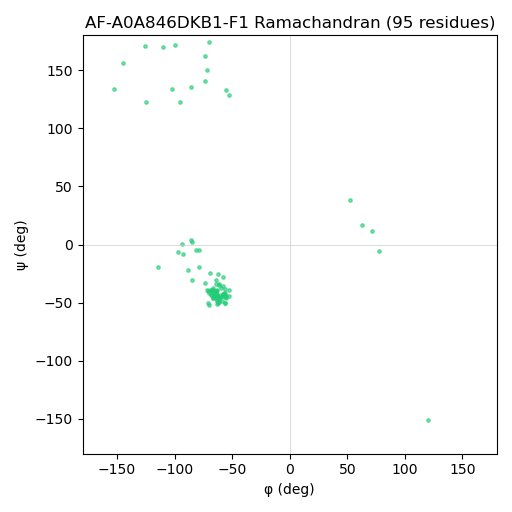89 ARG A N 1
ATOM 692 C CA . ARG A 1 89 ? -2.308 -8.952 -0.172 1.00 96.94 89 ARG A CA 1
ATOM 693 C C . ARG A 1 89 ? -3.096 -7.651 -0.073 1.00 96.94 89 ARG A C 1
ATOM 695 O O . ARG A 1 89 ? -3.752 -7.441 0.940 1.00 96.94 89 ARG A O 1
ATOM 702 N N . LEU A 1 90 ? -3.105 -6.823 -1.117 1.00 96.50 90 LEU A N 1
ATOM 703 C CA . LEU A 1 90 ? -3.942 -5.620 -1.156 1.00 96.50 90 LEU A CA 1
ATOM 704 C C . LEU A 1 90 ? -5.432 -5.977 -1.121 1.00 96.50 90 LEU A C 1
ATOM 706 O O . LEU A 1 90 ? -6.187 -5.334 -0.399 1.00 96.50 90 LEU A O 1
ATOM 710 N N . GLN A 1 91 ? -5.848 -7.042 -1.810 1.00 95.81 91 GLN A N 1
ATOM 711 C CA . GLN A 1 91 ? -7.219 -7.543 -1.718 1.00 95.81 91 GLN A CA 1
ATOM 712 C C . GLN A 1 91 ? -7.553 -8.022 -0.297 1.00 95.81 91 GLN A C 1
ATOM 714 O 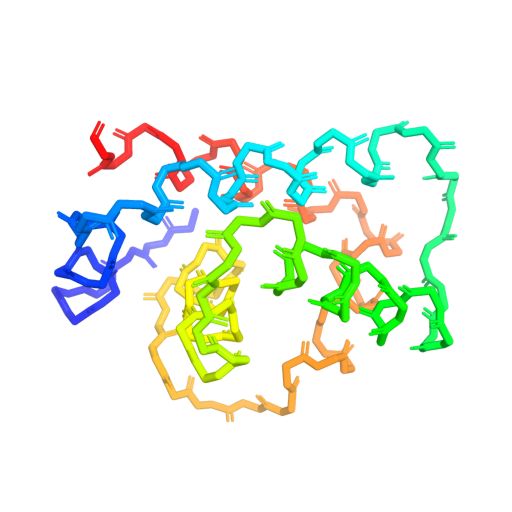O . GLN A 1 91 ? -8.601 -7.665 0.230 1.00 95.81 91 GLN A O 1
ATOM 719 N N . GLN A 1 92 ? -6.651 -8.759 0.362 1.00 96.81 92 GLN A N 1
ATOM 720 C CA . GLN A 1 92 ? -6.805 -9.141 1.775 1.00 96.81 92 GLN A CA 1
ATOM 721 C C . GLN A 1 92 ? -6.867 -7.929 2.711 1.00 96.81 92 GLN A C 1
ATOM 723 O O . GLN A 1 92 ? -7.578 -7.969 3.708 1.00 96.81 92 GLN A O 1
ATOM 728 N N . ALA A 1 93 ? -6.130 -6.859 2.410 1.00 97.00 93 ALA A N 1
ATOM 729 C CA . ALA A 1 93 ? -6.171 -5.627 3.188 1.00 97.00 93 ALA A CA 1
ATOM 730 C C . ALA A 1 93 ? -7.524 -4.920 3.053 1.00 97.00 93 ALA A C 1
ATOM 732 O O . ALA A 1 93 ? -8.052 -4.445 4.052 1.00 97.00 93 ALA A O 1
ATOM 733 N N . LEU A 1 94 ? -8.117 -4.911 1.854 1.00 95.56 94 LEU A N 1
ATOM 734 C CA . LEU A 1 94 ? -9.453 -4.352 1.619 1.00 95.56 94 LEU A CA 1
ATOM 735 C C . LEU A 1 94 ? -10.556 -5.079 2.396 1.00 95.56 94 LEU A C 1
ATOM 737 O O . LEU A 1 94 ? -11.565 -4.458 2.694 1.00 95.56 94 LEU A O 1
ATOM 741 N N . THR A 1 95 ? -10.377 -6.353 2.765 1.00 95.69 95 THR A N 1
ATOM 742 C CA . THR A 1 95 ? -11.351 -7.059 3.620 1.00 95.69 95 THR A CA 1
ATOM 743 C C . THR A 1 95 ? -11.224 -6.710 5.107 1.00 95.69 95 THR A C 1
ATOM 745 O O . THR A 1 95 ? -11.986 -7.241 5.909 1.00 95.69 95 THR A O 1
ATOM 748 N N . GLN A 1 96 ? -10.229 -5.908 5.504 1.00 92.88 96 GLN A N 1
ATOM 749 C CA . GLN A 1 96 ? -10.038 -5.456 6.892 1.00 92.88 96 GLN A CA 1
ATOM 750 C C . GLN A 1 96 ? -10.628 -4.063 7.157 1.00 92.88 96 GLN A C 1
ATOM 752 O O . GLN A 1 96 ? -10.587 -3.601 8.304 1.00 92.88 96 GLN A O 1
ATOM 757 N N . ILE A 1 97 ? -11.106 -3.391 6.103 1.00 88.31 97 ILE A N 1
ATOM 758 C CA . ILE A 1 97 ? -11.607 -2.013 6.128 1.00 88.31 97 ILE A CA 1
ATOM 759 C C . ILE A 1 97 ? -13.129 -2.021 6.164 1.00 88.31 97 ILE A C 1
ATOM 761 O O . ILE A 1 97 ? -13.726 -2.775 5.364 1.00 88.31 97 ILE A O 1
#

Radius of gyration: 11.85 Å; Cα contacts (8 Å, |Δi|>4): 120; chains: 1; bounding box: 24×28×31 Å